Protein AF-A0A5J4WAS8-F1 (afdb_monomer_lite)

Organism: NCBI:txid222440

pLDDT: mean 80.04, std 13.14, range [39.94, 95.19]

Sequence (151 aa):
MTKPHKERAIKLHSFRAFTVEAKKFINANGGAQLPKATKQQIMVSAWNSIFITPAVEILERQDGKIDIYNRNNKVNVQQGQYEYLPLAKRLYKNELPSATAQLYTSDQQINNKIGQALTQAMQFYSQILTQRQQYIGSYDLAKYKFVQNKQ

Foldseek 3Di:
DPPDPVVVLLVCLDLVVQLVVLVVLCCVVPVVPPDPVLSVLLSQLLCQVQQVVVLQVVVCVVPVDPHLCVPDPPNDQDRSDNVSVVSSCVVCVPRRSVSSSCSVVVDPCSVVSSSVSSVVSSVVSVVVVVVVVVVVVPDPCVVDDDPPPDD

Radius of gyration: 19.56 Å; chains: 1; bounding box: 56×37×62 Å

Secondary structure (DSSP, 8-state):
-PPPHHHHHHHHTSHHHHHHHHHHHHHHTTGGGS-HHHHHHHHHHHHIIIIIHHHHHHHHHHHT---HHHHSS-TT--TTSTTHHHHHHHHSTTTHHHHHHHHHHH-TTHHHHHHHHHHHHHHHHHHHHHHHHHHHHHS-GGGS-------

Structure (mmCIF, N/CA/C/O backbone):
data_AF-A0A5J4WAS8-F1
#
_entry.id   AF-A0A5J4WAS8-F1
#
loop_
_atom_site.group_PDB
_atom_site.id
_atom_site.type_symbol
_atom_site.label_atom_id
_atom_site.label_alt_id
_atom_site.label_comp_id
_atom_site.label_asym_id
_atom_site.label_entity_id
_atom_site.label_seq_id
_atom_site.pdbx_PDB_ins_code
_atom_site.Cartn_x
_atom_site.Cartn_y
_atom_site.Cartn_z
_atom_site.occupancy
_atom_site.B_iso_or_equiv
_atom_site.auth_seq_id
_atom_site.auth_comp_id
_atom_site.auth_asym_id
_atom_site.auth_atom_id
_atom_site.pdbx_PDB_model_num
ATOM 1 N N . MET A 1 1 ? -34.678 5.263 9.147 1.00 39.94 1 MET A N 1
ATOM 2 C CA . MET A 1 1 ? -33.434 4.696 9.719 1.00 39.94 1 MET A CA 1
ATOM 3 C C . MET A 1 1 ? -32.227 5.308 9.017 1.00 39.94 1 MET A C 1
ATOM 5 O O . MET A 1 1 ? -31.851 4.880 7.933 1.00 39.94 1 MET A O 1
ATOM 9 N N . THR A 1 2 ? -31.657 6.364 9.588 1.00 50.00 2 THR A N 1
ATOM 10 C CA . THR A 1 2 ? -30.413 6.987 9.120 1.00 50.00 2 THR A CA 1
ATOM 11 C C . THR A 1 2 ? -29.239 6.142 9.603 1.00 50.00 2 THR A C 1
ATOM 13 O O . THR A 1 2 ? -29.036 5.983 10.802 1.00 50.00 2 THR A O 1
ATOM 16 N N . LYS A 1 3 ? -28.465 5.563 8.678 1.00 56.62 3 LYS A N 1
ATOM 17 C CA . LYS A 1 3 ? -27.198 4.898 9.021 1.00 56.62 3 LYS A CA 1
ATOM 18 C C . LYS A 1 3 ? -26.341 5.869 9.842 1.00 56.62 3 LYS A C 1
ATOM 20 O O . LYS A 1 3 ? -26.100 6.982 9.361 1.00 56.62 3 LYS A O 1
ATOM 25 N N . PRO A 1 4 ? -25.929 5.507 11.068 1.00 53.00 4 PRO A N 1
ATOM 26 C CA . PRO A 1 4 ? -25.394 6.476 12.004 1.00 53.00 4 PRO A CA 1
ATOM 27 C C . PRO A 1 4 ? -23.987 6.853 11.547 1.00 53.00 4 PRO A C 1
ATOM 29 O O . PRO A 1 4 ? -23.288 6.060 10.920 1.00 53.00 4 PRO A O 1
ATOM 32 N N . HIS A 1 5 ? -23.563 8.072 11.843 1.00 55.75 5 HIS A N 1
ATOM 33 C CA . HIS A 1 5 ? -22.313 8.697 11.401 1.00 55.75 5 HIS A CA 1
ATOM 34 C C . HIS A 1 5 ? -21.063 7.799 11.287 1.00 55.75 5 HIS A C 1
ATOM 36 O O . HIS A 1 5 ? -20.258 8.006 10.376 1.00 55.75 5 HIS A O 1
ATOM 42 N N . LYS A 1 6 ? -20.922 6.786 12.154 1.00 58.38 6 LYS A N 1
ATOM 43 C CA . LYS A 1 6 ? -19.836 5.793 12.133 1.00 58.38 6 LYS A CA 1
ATOM 44 C C . LYS A 1 6 ? -19.656 5.112 10.770 1.00 58.38 6 LYS A C 1
ATOM 46 O O . LYS A 1 6 ? -18.532 5.023 10.291 1.00 58.38 6 LYS A O 1
ATOM 51 N N . GLU A 1 7 ? -20.731 4.702 10.090 1.00 60.31 7 GLU A N 1
ATOM 52 C CA . GLU A 1 7 ? -20.609 4.053 8.770 1.00 60.31 7 GLU A CA 1
ATOM 53 C C . GLU A 1 7 ? -20.087 5.005 7.680 1.00 60.31 7 GLU A C 1
ATOM 55 O O . GLU A 1 7 ? -19.402 4.573 6.750 1.00 60.31 7 GLU A O 1
ATOM 60 N N . ARG A 1 8 ? -20.402 6.305 7.773 1.00 61.16 8 ARG A N 1
ATOM 61 C CA . ARG A 1 8 ? -19.912 7.316 6.821 1.00 61.16 8 ARG A CA 1
ATOM 62 C C . ARG A 1 8 ? -18.423 7.597 7.028 1.00 61.16 8 ARG A C 1
ATOM 64 O O . ARG A 1 8 ? -17.695 7.643 6.041 1.00 61.16 8 ARG A O 1
ATOM 71 N N . ALA A 1 9 ? -17.970 7.701 8.279 1.00 60.56 9 ALA A N 1
ATOM 72 C CA . ALA A 1 9 ? -16.553 7.868 8.607 1.00 60.56 9 ALA A CA 1
ATOM 73 C C . ALA A 1 9 ? -15.716 6.658 8.147 1.00 60.56 9 ALA A C 1
ATOM 75 O O . ALA A 1 9 ? -14.702 6.825 7.478 1.00 60.56 9 ALA A O 1
ATOM 76 N N . ILE A 1 10 ? -16.196 5.428 8.376 1.00 63.16 10 ILE A N 1
ATOM 77 C CA . ILE A 1 10 ? -15.514 4.204 7.911 1.00 63.16 10 ILE A CA 1
ATOM 78 C C . ILE A 1 10 ? -15.366 4.185 6.379 1.00 63.16 10 ILE A C 1
ATOM 80 O O . ILE A 1 10 ? -14.332 3.776 5.852 1.00 63.16 10 ILE A O 1
ATOM 84 N N . LYS A 1 11 ? -16.375 4.659 5.633 1.00 70.12 11 LYS A N 1
ATOM 85 C CA . LYS A 1 11 ? -16.280 4.774 4.166 1.00 70.12 11 LYS A CA 1
ATOM 86 C C . LYS A 1 11 ? -15.277 5.839 3.717 1.00 70.12 11 LYS A C 1
ATOM 88 O O . LYS A 1 11 ? -14.596 5.619 2.712 1.00 70.12 11 LYS A O 1
ATOM 93 N N . LEU A 1 12 ? -15.182 6.953 4.443 1.00 72.00 12 LEU A N 1
ATOM 94 C CA . LEU A 1 12 ? -14.241 8.040 4.162 1.00 72.00 12 LEU A CA 1
ATOM 95 C C . LEU A 1 12 ? -12.782 7.603 4.368 1.00 72.00 12 LEU A C 1
ATOM 97 O O . LEU A 1 12 ? -11.920 7.985 3.587 1.00 72.00 12 LEU A O 1
ATOM 101 N N . HIS A 1 13 ? -12.528 6.728 5.341 1.00 80.19 13 HIS A N 1
ATOM 102 C CA . HIS A 1 13 ? -11.200 6.178 5.651 1.00 80.19 13 HIS A CA 1
ATOM 103 C C . HIS A 1 13 ? -10.967 4.796 5.025 1.00 80.19 13 HIS A C 1
ATOM 105 O O . HIS A 1 13 ? -10.219 3.971 5.544 1.00 80.19 13 HIS A O 1
ATOM 111 N N . SER A 1 14 ? -11.634 4.513 3.905 1.00 83.88 14 SER A N 1
ATOM 112 C CA . SER A 1 14 ? -11.480 3.250 3.185 1.00 83.88 14 SER A CA 1
ATOM 113 C C . SER A 1 14 ? -10.317 3.294 2.193 1.00 83.88 14 SER A C 1
ATOM 115 O O . SER A 1 14 ? -9.977 4.346 1.650 1.00 83.88 14 SER A O 1
ATOM 117 N N . PHE A 1 15 ? -9.784 2.116 1.845 1.00 85.12 15 PHE A N 1
ATOM 118 C CA . PHE A 1 15 ? -8.760 1.986 0.800 1.00 85.12 15 PHE A CA 1
ATOM 119 C C . PHE A 1 15 ? -9.169 2.672 -0.514 1.00 85.12 15 PHE A C 1
ATOM 121 O O . PHE A 1 15 ? -8.344 3.273 -1.192 1.00 85.12 15 PHE A O 1
ATOM 128 N N . ARG A 1 16 ? -10.460 2.636 -0.871 1.00 87.12 16 ARG A N 1
ATOM 129 C CA . ARG A 1 16 ? -10.956 3.290 -2.089 1.00 87.12 16 ARG A CA 1
ATOM 130 C C . ARG A 1 16 ? -10.780 4.808 -2.026 1.00 87.12 16 ARG A C 1
ATOM 132 O O . ARG A 1 16 ? -10.296 5.382 -2.996 1.00 87.12 16 ARG A O 1
ATOM 139 N N . ALA A 1 17 ? -11.141 5.438 -0.910 1.00 87.50 17 ALA A N 1
ATOM 140 C CA . ALA A 1 17 ? -10.949 6.875 -0.721 1.00 87.50 17 ALA A CA 1
ATOM 141 C C . ALA A 1 17 ? -9.456 7.238 -0.755 1.00 87.50 17 ALA A C 1
ATOM 143 O O . ALA A 1 17 ? -9.056 8.129 -1.501 1.00 87.50 17 ALA A O 1
ATOM 144 N N . PHE A 1 18 ? -8.625 6.451 -0.067 1.00 90.94 18 PHE A N 1
ATOM 145 C CA . PHE A 1 18 ? -7.172 6.594 -0.101 1.00 90.94 18 PHE A CA 1
ATOM 146 C C . PHE A 1 18 ? -6.602 6.543 -1.527 1.00 90.94 18 PHE A C 1
ATOM 148 O O . PHE A 1 18 ? -5.821 7.411 -1.904 1.00 90.94 18 PHE A O 1
ATOM 155 N N . THR A 1 19 ? -7.011 5.572 -2.356 1.00 92.38 19 THR A N 1
ATOM 156 C CA . THR A 1 19 ? -6.460 5.432 -3.719 1.00 92.38 19 THR A CA 1
ATOM 157 C C . THR A 1 19 ? -6.721 6.643 -4.613 1.00 92.38 19 THR A C 1
ATOM 159 O O . THR A 1 19 ? -5.930 6.908 -5.517 1.00 92.38 19 THR A O 1
ATOM 162 N N . VAL A 1 20 ? -7.803 7.393 -4.380 1.00 92.00 20 VAL A N 1
ATOM 163 C CA . VAL A 1 20 ? -8.107 8.603 -5.156 1.00 92.00 20 VAL A CA 1
ATOM 164 C C . VAL A 1 20 ? -7.084 9.696 -4.853 1.00 92.00 20 VAL A C 1
ATOM 166 O O . VAL A 1 20 ? -6.488 10.243 -5.782 1.00 92.00 20 VAL A O 1
ATOM 169 N N . GLU A 1 21 ? -6.830 9.965 -3.574 1.00 91.94 21 GLU A N 1
ATOM 170 C CA . GLU A 1 21 ? -5.880 10.999 -3.151 1.00 91.94 21 GLU A CA 1
ATOM 171 C C . GLU A 1 21 ? -4.427 10.580 -3.399 1.00 91.94 21 GLU A C 1
ATOM 173 O O . GLU A 1 21 ? -3.642 11.348 -3.955 1.00 91.94 21 GLU A O 1
ATOM 178 N N . ALA A 1 22 ? -4.085 9.320 -3.121 1.00 93.19 22 ALA A N 1
ATOM 179 C CA . ALA A 1 22 ? -2.763 8.776 -3.409 1.00 93.19 22 ALA A CA 1
ATOM 180 C C . ALA A 1 22 ? -2.426 8.853 -4.906 1.00 93.19 22 ALA A C 1
ATOM 182 O O . ALA A 1 22 ? -1.308 9.204 -5.276 1.00 93.19 22 ALA A O 1
ATOM 183 N N . LYS A 1 23 ? -3.397 8.595 -5.795 1.00 94.62 23 LYS A N 1
ATOM 184 C CA . LYS A 1 23 ? -3.193 8.732 -7.244 1.00 94.62 23 LYS A CA 1
ATOM 185 C C . LYS A 1 23 ? -2.887 10.176 -7.649 1.00 94.62 23 LYS A C 1
ATOM 187 O O . LYS A 1 23 ? -2.020 10.378 -8.500 1.00 94.62 23 LYS A O 1
ATOM 192 N N . LYS A 1 24 ? -3.576 11.165 -7.067 1.00 94.12 24 LYS A N 1
ATOM 193 C CA . LYS A 1 24 ? -3.283 12.588 -7.312 1.00 94.12 24 LYS A CA 1
ATOM 194 C C . LYS A 1 24 ? -1.866 12.929 -6.857 1.00 94.12 24 LYS A C 1
ATOM 196 O O . LYS A 1 24 ? -1.107 13.482 -7.647 1.00 94.12 24 LYS A O 1
ATOM 201 N N . PHE A 1 25 ? -1.495 12.518 -5.643 1.00 94.38 25 PHE A N 1
ATOM 202 C CA . PHE A 1 25 ? -0.156 12.727 -5.093 1.00 94.38 25 PHE A CA 1
ATOM 203 C C . PHE A 1 25 ? 0.931 12.119 -5.988 1.00 94.38 25 PHE A C 1
ATOM 205 O O . PHE A 1 25 ? 1.863 12.812 -6.382 1.00 94.38 25 PHE A O 1
ATOM 212 N N . ILE A 1 26 ? 0.789 10.849 -6.378 1.00 93.81 26 ILE A N 1
ATOM 213 C CA . ILE A 1 26 ? 1.766 10.160 -7.235 1.00 93.81 26 ILE A CA 1
ATOM 214 C C . ILE A 1 26 ? 1.929 10.887 -8.572 1.00 93.81 26 ILE A C 1
ATOM 216 O O . ILE A 1 26 ? 3.049 11.094 -9.030 1.00 93.81 26 ILE A O 1
ATOM 220 N N . ASN A 1 27 ? 0.823 11.286 -9.206 1.00 93.62 27 ASN A N 1
ATOM 221 C CA . ASN A 1 27 ? 0.882 11.986 -10.486 1.00 93.62 27 ASN A CA 1
ATOM 222 C C . ASN A 1 27 ? 1.554 13.364 -10.363 1.00 93.62 27 ASN A C 1
ATOM 224 O O . ASN A 1 27 ? 2.316 13.728 -11.253 1.00 93.62 27 ASN A O 1
ATOM 228 N N . ALA A 1 28 ? 1.301 14.097 -9.275 1.00 92.88 28 ALA A N 1
ATOM 229 C CA . ALA A 1 28 ? 1.908 15.404 -9.026 1.00 92.88 28 ALA A CA 1
ATOM 230 C C . ALA A 1 28 ? 3.419 15.318 -8.737 1.00 92.88 28 ALA A C 1
ATOM 232 O O . ALA A 1 28 ? 4.162 16.221 -9.096 1.00 92.88 28 ALA A O 1
ATOM 233 N N . ASN A 1 29 ? 3.887 14.216 -8.144 1.00 91.62 29 ASN A N 1
ATOM 234 C CA . ASN A 1 29 ? 5.280 14.039 -7.718 1.00 91.62 29 ASN A CA 1
ATOM 235 C C . ASN A 1 29 ? 6.128 13.239 -8.730 1.00 91.62 29 ASN A C 1
ATOM 237 O O . ASN A 1 29 ? 6.970 12.429 -8.352 1.00 91.62 29 ASN A O 1
ATOM 241 N N . GLY A 1 30 ? 5.877 13.407 -10.033 1.00 84.88 30 GLY A N 1
ATOM 242 C CA . GLY A 1 30 ? 6.672 12.773 -11.100 1.00 84.88 30 GLY A CA 1
ATOM 243 C C . GLY A 1 30 ? 6.328 11.306 -11.391 1.00 84.88 30 GLY A C 1
ATOM 244 O O . GLY A 1 30 ? 6.807 10.731 -12.364 1.00 84.88 30 GLY A O 1
ATOM 245 N N . GLY A 1 31 ? 5.415 10.701 -10.630 1.00 87.50 31 GLY A N 1
ATOM 246 C CA . GLY A 1 31 ? 4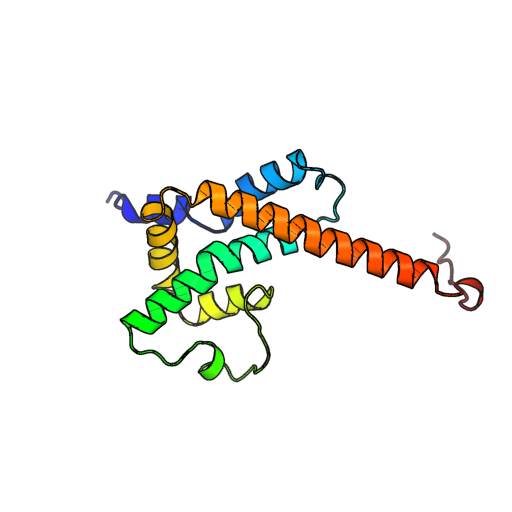.938 9.342 -10.869 1.00 87.50 31 GLY A CA 1
ATOM 247 C C . GLY A 1 31 ? 3.969 9.218 -12.046 1.00 87.50 31 GLY A C 1
ATOM 248 O O . GLY A 1 31 ? 3.514 8.116 -12.336 1.00 87.50 31 GLY A O 1
ATOM 249 N N . ALA A 1 32 ? 3.629 10.310 -12.742 1.00 87.44 32 ALA A N 1
ATOM 250 C CA . ALA A 1 32 ? 2.670 10.309 -13.849 1.00 87.44 32 ALA A CA 1
ATOM 251 C C . ALA A 1 32 ? 3.029 9.305 -14.961 1.00 87.44 32 ALA A C 1
ATOM 253 O O . ALA A 1 32 ? 2.127 8.644 -15.480 1.00 87.44 32 ALA A O 1
ATOM 254 N N . GLN A 1 33 ? 4.318 9.127 -15.248 1.00 87.69 33 GLN A N 1
ATOM 255 C CA . GLN A 1 33 ? 4.825 8.236 -16.299 1.00 87.69 33 GLN A CA 1
ATOM 256 C C . GLN A 1 33 ? 4.974 6.773 -15.851 1.00 87.69 33 GLN A C 1
ATOM 258 O O . GLN A 1 33 ? 5.221 5.897 -16.676 1.00 87.69 33 GLN A O 1
ATOM 263 N N . LEU A 1 34 ? 4.799 6.478 -14.556 1.00 89.75 34 LEU A N 1
ATOM 264 C CA . LEU A 1 34 ? 4.925 5.111 -14.053 1.00 89.75 34 LEU A CA 1
ATOM 265 C C . LEU A 1 34 ? 3.847 4.192 -14.651 1.00 89.75 34 LEU A C 1
ATOM 267 O O . LEU A 1 34 ? 2.682 4.603 -14.772 1.00 89.75 34 LEU A O 1
ATOM 271 N N . PRO A 1 35 ? 4.177 2.916 -14.925 1.00 90.94 35 PRO A N 1
ATOM 272 C CA . PRO A 1 35 ? 3.186 1.924 -15.310 1.00 90.94 35 PRO A CA 1
ATOM 273 C C . PRO A 1 35 ? 2.042 1.842 -14.295 1.00 90.94 35 PRO A C 1
ATOM 275 O O . PRO A 1 35 ? 2.238 1.946 -13.080 1.00 90.94 35 PRO A O 1
ATOM 278 N N . LYS A 1 36 ? 0.821 1.597 -14.781 1.00 91.38 36 LYS A N 1
ATOM 279 C CA . LYS A 1 36 ? -0.384 1.503 -13.936 1.00 91.38 36 LYS A CA 1
ATOM 280 C C . LYS A 1 36 ? -0.233 0.473 -12.811 1.00 91.38 36 LYS A C 1
ATOM 282 O O . LYS A 1 36 ? -0.653 0.742 -11.688 1.00 91.38 36 LYS A O 1
ATOM 287 N N . ALA A 1 37 ? 0.383 -0.672 -13.106 1.00 90.00 37 ALA A N 1
ATOM 288 C CA . ALA A 1 37 ? 0.650 -1.719 -12.124 1.00 90.00 37 ALA A CA 1
ATOM 289 C C . ALA A 1 37 ? 1.597 -1.231 -11.013 1.00 90.00 37 ALA A C 1
ATOM 291 O O . ALA A 1 37 ? 1.321 -1.438 -9.835 1.00 90.00 37 ALA A O 1
ATOM 292 N N . THR A 1 38 ? 2.653 -0.494 -11.364 1.00 90.38 38 THR A N 1
ATOM 293 C CA . THR A 1 38 ? 3.580 0.097 -10.389 1.00 90.38 38 THR A CA 1
ATOM 294 C C . THR A 1 38 ? 2.879 1.121 -9.503 1.00 90.38 38 THR A C 1
ATOM 296 O O . THR A 1 38 ? 3.025 1.082 -8.285 1.00 90.38 38 THR A O 1
ATOM 299 N N . LYS A 1 39 ? 2.032 1.989 -10.075 1.00 92.56 39 LYS A N 1
ATOM 300 C CA . LYS A 1 39 ? 1.215 2.928 -9.284 1.00 92.56 39 LYS A CA 1
ATOM 301 C C . LYS A 1 39 ? 0.334 2.198 -8.271 1.00 92.56 39 LYS A C 1
ATOM 303 O O . LYS A 1 39 ? 0.194 2.649 -7.139 1.00 92.56 39 LYS A O 1
ATOM 308 N N . GLN A 1 40 ? -0.256 1.068 -8.663 1.00 90.88 40 GLN A N 1
ATOM 309 C CA . GLN A 1 40 ? -1.045 0.237 -7.753 1.00 90.88 40 GLN A CA 1
ATOM 310 C C . GLN A 1 40 ? -0.190 -0.366 -6.637 1.00 90.88 40 GLN A C 1
ATOM 312 O O . GLN A 1 40 ? -0.604 -0.311 -5.483 1.00 90.88 40 GLN A O 1
ATOM 317 N N . GLN A 1 41 ? 0.999 -0.878 -6.953 1.00 90.31 41 GLN A N 1
ATOM 318 C CA . GLN A 1 41 ? 1.929 -1.406 -5.952 1.00 90.31 41 GLN A CA 1
ATOM 319 C C . GLN A 1 41 ? 2.372 -0.329 -4.952 1.00 90.31 41 GLN A C 1
ATOM 321 O O . GLN A 1 41 ? 2.364 -0.588 -3.754 1.00 90.31 41 GLN A O 1
ATOM 326 N N . ILE A 1 42 ? 2.647 0.893 -5.416 1.00 92.19 42 ILE A N 1
ATOM 327 C CA . ILE A 1 42 ? 2.976 2.044 -4.559 1.00 92.19 42 ILE A CA 1
ATOM 328 C C . ILE A 1 42 ? 1.822 2.360 -3.600 1.00 92.19 42 ILE A C 1
ATOM 330 O O . ILE A 1 42 ? 2.031 2.450 -2.392 1.00 92.19 42 ILE A O 1
ATOM 334 N N . MET A 1 43 ? 0.593 2.480 -4.118 1.00 93.88 43 MET A N 1
ATOM 335 C CA . MET A 1 43 ? -0.586 2.759 -3.288 1.00 93.88 43 MET A CA 1
ATOM 336 C C . MET A 1 43 ? -0.829 1.654 -2.252 1.00 93.88 43 MET A C 1
ATOM 338 O O . MET A 1 43 ? -1.100 1.951 -1.092 1.00 93.88 43 MET A O 1
ATOM 342 N N . VAL A 1 44 ? -0.718 0.383 -2.646 1.00 90.94 44 VAL A N 1
ATOM 343 C CA . VAL A 1 44 ? -0.893 -0.750 -1.722 1.00 90.94 44 VAL A CA 1
ATOM 344 C C . VAL A 1 44 ? 0.211 -0.775 -0.669 1.00 90.94 44 VAL A C 1
ATOM 346 O O . VAL A 1 44 ? -0.089 -0.945 0.506 1.00 90.94 44 VAL A O 1
ATOM 349 N N . SER A 1 45 ? 1.465 -0.555 -1.063 1.00 90.25 45 SER A N 1
ATOM 350 C CA . SER A 1 45 ? 2.607 -0.528 -0.146 1.00 90.25 45 SER A CA 1
ATOM 351 C C . SER A 1 45 ? 2.441 0.553 0.923 1.00 90.25 45 SER A C 1
ATOM 353 O O . SER A 1 45 ? 2.576 0.270 2.112 1.00 90.25 45 SER A O 1
ATOM 355 N N . ALA A 1 46 ? 2.094 1.778 0.514 1.00 92.75 46 ALA A N 1
ATOM 356 C CA . ALA A 1 46 ? 1.869 2.883 1.440 1.00 92.75 46 ALA A CA 1
ATOM 357 C C . ALA A 1 46 ? 0.674 2.615 2.369 1.00 92.75 46 ALA A C 1
ATOM 359 O O . ALA A 1 46 ? 0.767 2.827 3.576 1.00 92.75 46 ALA A O 1
ATOM 360 N N . TRP A 1 47 ? -0.428 2.084 1.830 1.00 91.94 47 TRP A N 1
ATOM 361 C CA . TRP A 1 47 ? -1.595 1.710 2.629 1.00 91.94 47 TRP A CA 1
ATOM 362 C C . TRP A 1 47 ? -1.280 0.621 3.660 1.00 91.94 47 TRP A C 1
ATOM 364 O O . TRP A 1 47 ? -1.702 0.713 4.812 1.00 91.94 47 TRP A O 1
ATOM 374 N N . ASN A 1 48 ? -0.526 -0.403 3.261 1.00 89.44 48 ASN A N 1
ATOM 375 C CA . ASN A 1 48 ? -0.156 -1.497 4.149 1.00 89.44 48 ASN A CA 1
ATOM 376 C C . ASN A 1 48 ? 0.704 -1.000 5.308 1.00 89.44 48 ASN A C 1
ATOM 378 O O . ASN A 1 48 ? 0.404 -1.326 6.452 1.00 89.44 48 ASN A O 1
ATOM 382 N N . SER A 1 49 ? 1.708 -0.174 5.003 1.00 89.56 49 SER A N 1
ATOM 383 C CA . SER A 1 49 ? 2.620 0.397 5.996 1.00 89.56 49 SER A CA 1
ATOM 384 C C . SER A 1 49 ? 1.898 1.290 7.010 1.00 89.56 49 SER A C 1
ATOM 386 O O . SER A 1 49 ? 2.080 1.132 8.212 1.00 89.56 49 SER A O 1
ATOM 388 N N . ILE A 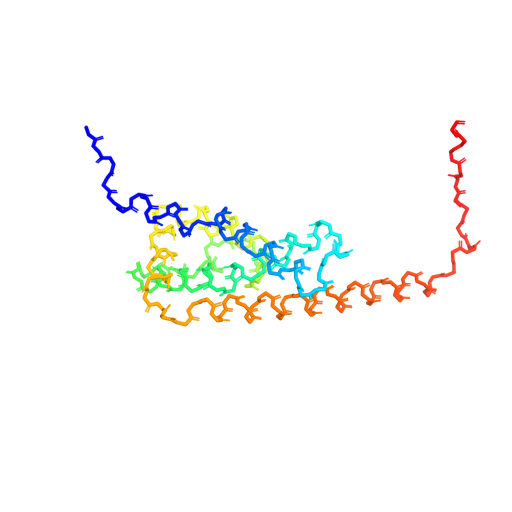1 50 ? 1.033 2.196 6.542 1.00 90.94 50 ILE A N 1
ATOM 389 C CA . ILE A 1 50 ? 0.412 3.204 7.412 1.00 90.94 50 ILE A CA 1
ATOM 390 C C . ILE A 1 50 ? -0.823 2.686 8.152 1.00 90.94 50 ILE A C 1
ATOM 392 O O . ILE A 1 50 ? -1.085 3.113 9.274 1.00 90.94 50 ILE A O 1
ATOM 396 N N . PHE A 1 51 ? -1.600 1.790 7.541 1.00 89.69 51 PHE A N 1
ATOM 397 C CA . PHE A 1 51 ? -2.910 1.417 8.077 1.00 89.69 51 PHE A CA 1
ATOM 398 C C . PHE A 1 51 ? -3.035 -0.051 8.426 1.00 89.69 51 PHE A C 1
ATOM 400 O O . PHE A 1 51 ? -3.551 -0.360 9.493 1.00 89.69 51 PHE A O 1
ATOM 407 N N . ILE A 1 52 ? -2.602 -0.963 7.554 1.00 88.06 52 ILE A N 1
ATOM 408 C CA . ILE A 1 52 ? -2.862 -2.389 7.789 1.00 88.06 52 ILE A CA 1
ATOM 409 C C . ILE A 1 52 ? -1.966 -2.933 8.888 1.00 88.06 52 ILE A C 1
ATOM 411 O O . ILE A 1 52 ? -2.494 -3.545 9.807 1.00 88.06 52 ILE A O 1
ATOM 415 N N . THR A 1 53 ? -0.658 -2.683 8.830 1.00 86.12 53 THR A N 1
ATOM 416 C CA . THR A 1 53 ? 0.263 -3.159 9.867 1.00 86.12 53 THR A CA 1
ATOM 417 C C . THR A 1 53 ? -0.121 -2.612 11.246 1.00 86.12 53 THR A C 1
ATOM 419 O O . THR A 1 53 ? -0.382 -3.424 12.132 1.00 86.12 53 THR A O 1
ATOM 422 N N . PRO A 1 54 ? -0.310 -1.290 11.443 1.00 88.31 54 PRO A N 1
ATOM 423 C CA . PRO A 1 54 ? -0.652 -0.783 12.770 1.00 88.31 54 PRO A CA 1
ATOM 424 C C . PRO A 1 54 ? -2.053 -1.211 13.225 1.00 88.31 54 PRO A C 1
ATOM 426 O O . PRO A 1 54 ? -2.272 -1.437 14.411 1.00 88.31 54 PRO A O 1
ATOM 429 N N . ALA A 1 55 ? -3.017 -1.365 12.305 1.00 87.62 55 ALA A N 1
ATOM 430 C CA . ALA A 1 55 ? -4.346 -1.855 12.668 1.00 87.62 55 ALA A CA 1
ATOM 431 C C . ALA A 1 55 ? -4.296 -3.313 13.131 1.00 87.62 55 ALA A C 1
ATOM 433 O O . ALA A 1 55 ? -4.950 -3.655 14.109 1.00 87.62 55 ALA A O 1
ATOM 434 N N . VAL A 1 56 ? -3.520 -4.160 12.453 1.00 82.88 56 VAL A N 1
ATOM 435 C CA . VAL A 1 56 ? -3.301 -5.552 12.861 1.00 82.88 56 VAL A CA 1
ATOM 436 C C 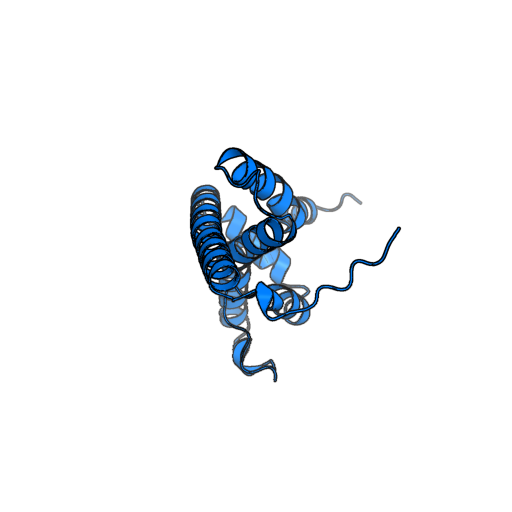. VAL A 1 56 ? -2.643 -5.605 14.238 1.00 82.88 56 VAL A C 1
ATOM 438 O O . VAL A 1 56 ? -3.161 -6.294 15.109 1.00 82.88 56 VAL A O 1
ATOM 441 N N . GLU A 1 57 ? -1.590 -4.818 14.475 1.00 83.88 57 GLU A N 1
ATOM 442 C CA . GLU A 1 57 ? -0.914 -4.762 15.779 1.00 83.88 57 GLU A CA 1
ATOM 443 C C . GLU A 1 57 ? -1.861 -4.352 16.918 1.00 83.88 57 GLU A C 1
ATOM 445 O O . GLU A 1 57 ? -1.811 -4.922 18.009 1.00 83.88 57 GLU A O 1
ATOM 450 N N . ILE A 1 58 ? -2.747 -3.378 16.681 1.00 84.31 58 ILE A N 1
ATOM 451 C CA . ILE A 1 58 ? -3.760 -2.965 17.664 1.00 84.31 58 ILE A CA 1
ATOM 452 C C . ILE A 1 58 ? -4.721 -4.118 17.967 1.00 84.31 58 ILE A C 1
ATOM 454 O O . ILE A 1 58 ? -5.002 -4.384 19.136 1.00 84.31 58 ILE A O 1
ATOM 458 N N . LEU A 1 59 ? -5.217 -4.804 16.936 1.00 82.94 59 LEU A N 1
ATOM 459 C CA . LEU A 1 59 ? -6.169 -5.906 17.094 1.00 82.94 59 LEU A CA 1
ATOM 460 C C . LEU A 1 59 ? -5.545 -7.111 17.803 1.00 82.94 59 LEU A C 1
ATOM 462 O O . LEU A 1 59 ? -6.169 -7.715 18.672 1.00 82.94 59 LEU A O 1
ATOM 466 N N . GLU A 1 60 ? -4.290 -7.426 17.498 1.00 79.56 60 GLU A N 1
ATOM 467 C CA . GLU A 1 60 ? -3.554 -8.510 18.152 1.00 79.56 60 GLU A CA 1
ATOM 468 C C . GLU A 1 60 ? -3.327 -8.232 19.639 1.00 79.56 60 GLU A C 1
ATOM 470 O O . GLU A 1 60 ? -3.513 -9.127 20.467 1.00 79.56 60 GLU A O 1
ATOM 475 N N . ARG A 1 61 ? -3.027 -6.976 20.001 1.00 79.75 61 ARG A N 1
ATOM 476 C CA . ARG A 1 61 ? -2.925 -6.548 21.406 1.00 79.75 61 ARG A CA 1
ATOM 477 C C . ARG A 1 61 ? -4.266 -6.578 22.139 1.00 79.75 61 ARG A C 1
ATOM 479 O O . ARG A 1 61 ? -4.280 -6.856 23.333 1.00 79.75 61 ARG A O 1
ATOM 486 N N . GLN A 1 62 ? -5.370 -6.268 21.460 1.00 70.50 62 GLN A N 1
ATOM 487 C CA . GLN A 1 62 ? -6.703 -6.213 22.074 1.00 70.50 62 GLN A CA 1
ATOM 488 C C . GLN A 1 62 ? -7.300 -7.599 22.323 1.00 70.50 62 GLN A C 1
ATOM 490 O O . GLN A 1 62 ? -7.908 -7.816 23.367 1.00 70.50 62 GLN A O 1
ATOM 495 N N . ASP A 1 63 ? -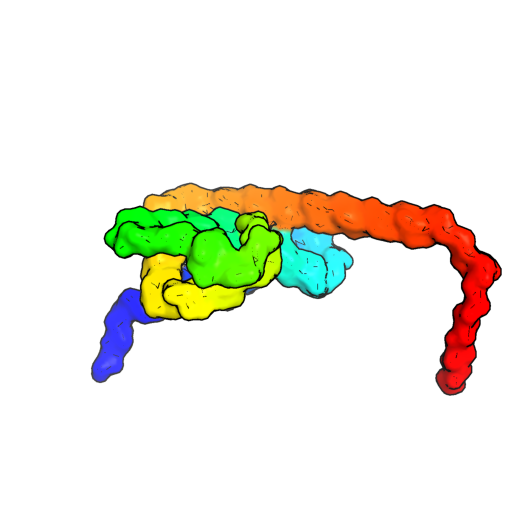7.113 -8.538 21.398 1.00 62.75 63 ASP A N 1
ATOM 496 C CA . ASP A 1 63 ? -7.769 -9.845 21.478 1.00 62.75 63 ASP A CA 1
ATOM 497 C C . ASP A 1 63 ? -6.876 -10.965 22.039 1.00 62.75 63 ASP A C 1
ATOM 499 O O . ASP A 1 63 ? -7.298 -12.123 22.083 1.00 62.75 63 ASP A O 1
ATOM 503 N N . GLY A 1 64 ? -5.614 -10.672 22.383 1.00 61.88 64 GLY A N 1
ATOM 504 C CA . GLY A 1 64 ? -4.625 -11.704 22.726 1.00 61.88 64 GLY A CA 1
ATOM 505 C C . GLY A 1 64 ? -4.440 -12.744 21.608 1.00 61.88 64 GLY A C 1
ATOM 506 O O . GLY A 1 64 ? -4.036 -13.882 21.857 1.00 61.88 64 GLY A O 1
ATOM 507 N N . LYS A 1 65 ? -4.807 -12.385 20.370 1.00 61.47 65 LYS A N 1
ATOM 508 C CA . LYS A 1 65 ? -4.760 -13.257 19.194 1.00 61.47 65 LYS A CA 1
ATOM 509 C C . LYS A 1 65 ? -3.293 -13.430 18.790 1.00 61.47 65 LYS A C 1
ATOM 511 O O . LYS A 1 65 ? -2.565 -12.454 18.664 1.00 61.47 65 LYS A O 1
ATOM 516 N N . ILE A 1 66 ? -2.877 -14.681 18.576 1.00 57.16 66 ILE A N 1
ATOM 517 C CA . ILE A 1 66 ? -1.550 -15.015 18.038 1.00 57.16 66 ILE A CA 1
ATOM 518 C C . ILE A 1 66 ? -1.360 -14.268 16.707 1.00 57.16 66 ILE A C 1
ATOM 520 O O . ILE A 1 66 ? -2.258 -14.322 15.863 1.00 57.16 66 ILE A O 1
ATOM 524 N N . ASP A 1 67 ? -0.205 -13.615 16.562 1.00 63.66 67 ASP A N 1
ATOM 525 C CA . ASP A 1 67 ? 0.273 -12.885 15.380 1.00 63.66 67 ASP A CA 1
ATOM 526 C C . ASP A 1 67 ? -0.213 -13.502 14.046 1.00 63.66 67 ASP A C 1
ATOM 528 O O . ASP A 1 67 ? -0.153 -14.725 13.858 1.00 63.66 67 ASP A O 1
ATOM 532 N N . ILE A 1 68 ? -0.685 -12.668 13.105 1.00 61.91 68 ILE A N 1
ATOM 533 C CA . ILE A 1 68 ? -0.990 -13.016 11.705 1.00 61.91 68 ILE A CA 1
ATOM 534 C C . ILE A 1 68 ? 0.063 -13.955 11.108 1.00 61.91 68 ILE A C 1
ATOM 536 O O . ILE A 1 68 ? -0.307 -14.874 10.366 1.00 61.91 68 ILE A O 1
ATOM 540 N N . TYR A 1 69 ? 1.342 -13.748 11.433 1.00 57.31 69 TYR A N 1
ATOM 541 C CA . TYR A 1 69 ? 2.446 -14.580 10.954 1.00 57.31 69 TYR A CA 1
ATOM 542 C C . TYR A 1 69 ? 2.338 -16.041 11.410 1.00 57.31 69 TYR A C 1
ATOM 544 O O . TYR A 1 69 ? 2.639 -16.946 10.638 1.00 57.31 69 TYR A O 1
ATOM 552 N N . ASN A 1 70 ? 1.834 -16.286 12.618 1.00 55.78 70 ASN A N 1
ATOM 553 C CA . ASN A 1 70 ? 1.662 -17.628 13.176 1.00 55.78 70 ASN A CA 1
ATOM 554 C C . ASN A 1 70 ? 0.310 -18.261 12.811 1.00 55.78 70 ASN A C 1
ATOM 556 O O . ASN A 1 70 ? 0.175 -19.482 12.813 1.00 55.78 70 ASN A O 1
ATOM 560 N N . ARG A 1 71 ? -0.715 -17.455 12.504 1.00 60.62 71 ARG A N 1
ATOM 561 C CA . ARG A 1 71 ? -2.057 -17.955 12.142 1.00 60.62 71 ARG A CA 1
ATOM 562 C C . ARG A 1 71 ? -2.206 -18.382 10.689 1.00 60.62 71 ARG A C 1
ATOM 564 O O . ARG A 1 71 ? -3.181 -19.056 10.356 1.00 60.62 71 ARG A O 1
ATOM 571 N N . ASN A 1 72 ? -1.299 -17.971 9.810 1.00 59.69 72 ASN A N 1
ATOM 572 C CA . ASN A 1 72 ? -1.382 -18.288 8.394 1.00 59.69 72 ASN A CA 1
ATOM 573 C C . ASN A 1 72 ? -0.296 -19.301 8.007 1.00 59.69 72 ASN A C 1
ATOM 575 O O . ASN A 1 72 ? 0.885 -19.004 8.104 1.00 59.69 72 ASN A O 1
ATOM 579 N N . ASN A 1 73 ? -0.676 -20.460 7.458 1.00 57.09 73 ASN A N 1
ATOM 580 C CA . ASN A 1 73 ? 0.269 -21.490 6.979 1.00 57.09 73 ASN A CA 1
ATOM 581 C C . ASN A 1 73 ? 1.168 -21.037 5.800 1.00 57.09 73 ASN A C 1
ATOM 583 O O . ASN A 1 73 ? 1.955 -21.827 5.282 1.00 57.09 73 ASN A O 1
ATOM 587 N N . LYS A 1 74 ? 1.056 -19.785 5.330 1.00 57.31 74 LYS A N 1
ATOM 588 C CA . LYS A 1 74 ? 1.941 -19.196 4.315 1.00 57.31 74 LYS A CA 1
ATOM 589 C C . LYS A 1 74 ? 3.066 -18.421 5.006 1.00 57.31 74 LYS A C 1
ATOM 591 O O . LYS A 1 74 ? 2.910 -17.247 5.318 1.00 57.31 74 LYS A O 1
ATOM 596 N N . VAL A 1 75 ? 4.207 -19.077 5.175 1.00 52.03 75 VAL A N 1
ATOM 597 C CA . VAL A 1 75 ? 5.331 -18.660 6.038 1.00 52.03 75 VAL A CA 1
ATOM 598 C C . VAL A 1 75 ? 6.074 -17.378 5.587 1.00 52.03 75 VAL A C 1
ATOM 600 O O . VAL A 1 75 ? 6.909 -16.878 6.323 1.00 52.03 75 VAL A O 1
ATOM 603 N N . ASN A 1 76 ? 5.770 -16.767 4.432 1.00 58.00 76 ASN A N 1
ATOM 604 C CA . ASN A 1 76 ? 6.669 -15.760 3.827 1.00 58.00 76 ASN A CA 1
ATOM 605 C C . ASN A 1 76 ? 6.043 -14.401 3.445 1.00 58.00 76 ASN A C 1
ATOM 607 O O . ASN A 1 76 ? 6.685 -13.631 2.726 1.00 58.00 76 ASN A O 1
ATOM 611 N N . VAL A 1 77 ? 4.814 -14.076 3.873 1.00 60.12 77 VAL A N 1
ATOM 612 C CA . VAL A 1 77 ? 4.204 -12.776 3.514 1.00 60.12 77 VAL A CA 1
ATOM 613 C C . VAL A 1 77 ? 4.709 -11.675 4.445 1.00 60.12 77 VAL A C 1
ATOM 615 O O . VAL A 1 77 ? 4.173 -11.493 5.531 1.00 60.12 77 VAL A O 1
ATOM 618 N N . GLN A 1 78 ? 5.732 -10.932 4.021 1.00 60.81 78 GLN A N 1
ATOM 619 C CA . GLN A 1 78 ? 6.302 -9.829 4.805 1.00 60.81 78 GLN A CA 1
ATOM 620 C C . GLN A 1 78 ? 5.384 -8.594 4.821 1.00 60.81 78 GLN A C 1
ATOM 622 O O . GLN A 1 78 ? 4.638 -8.328 3.870 1.00 60.81 78 GLN A O 1
ATOM 627 N N . GLN A 1 79 ? 5.492 -7.796 5.886 1.00 53.91 79 GLN A N 1
ATOM 628 C CA . GLN A 1 79 ? 4.894 -6.461 5.985 1.00 53.91 79 GLN A CA 1
ATOM 629 C C . GLN A 1 79 ? 5.190 -5.627 4.725 1.00 53.91 79 GLN A C 1
ATOM 631 O O . GLN A 1 79 ? 6.309 -5.588 4.221 1.00 53.91 79 GLN A O 1
ATOM 636 N N . GLY A 1 80 ? 4.157 -4.974 4.185 1.00 55.59 80 GLY A N 1
ATOM 637 C CA . GLY A 1 80 ? 4.263 -4.162 2.965 1.00 55.59 80 GLY A CA 1
ATOM 638 C C . GLY A 1 80 ? 4.090 -4.929 1.646 1.00 55.59 80 GLY A C 1
ATOM 639 O O . GLY A 1 80 ? 3.831 -4.298 0.620 1.00 55.59 80 GLY A O 1
ATOM 640 N N . GLN A 1 81 ? 4.119 -6.268 1.645 1.00 64.69 81 GLN A N 1
ATOM 641 C CA . GLN A 1 81 ? 3.829 -7.053 0.441 1.00 64.69 81 GLN A CA 1
ATOM 642 C C . GLN A 1 81 ? 2.351 -6.959 0.034 1.00 64.69 81 GLN A C 1
ATOM 644 O O . GLN A 1 81 ? 1.455 -6.794 0.863 1.00 64.69 81 GLN A O 1
ATOM 649 N N . TYR A 1 82 ? 2.081 -7.103 -1.267 1.00 61.31 82 TYR A N 1
ATOM 650 C CA . TYR A 1 82 ? 0.730 -7.014 -1.838 1.00 61.31 82 TYR A CA 1
ATOM 651 C C . TYR A 1 82 ? -0.275 -7.964 -1.164 1.00 61.31 82 TYR A C 1
ATOM 653 O O . TYR A 1 82 ? -1.424 -7.586 -0.932 1.00 61.31 82 TYR A O 1
ATOM 661 N N . GLU A 1 83 ? 0.165 -9.172 -0.803 1.00 69.75 83 GLU A N 1
ATOM 662 C CA . GLU A 1 83 ? -0.689 -10.204 -0.202 1.00 69.75 83 GLU A CA 1
ATOM 663 C C . GLU A 1 83 ? -1.080 -9.924 1.260 1.00 69.75 83 GLU A C 1
ATOM 665 O O . GLU A 1 83 ? -2.012 -10.550 1.770 1.00 69.75 83 GLU A O 1
ATOM 670 N N . TYR A 1 84 ? -0.449 -8.943 1.916 1.00 71.75 84 TYR A N 1
ATOM 671 C CA . TYR A 1 84 ? -0.713 -8.631 3.322 1.00 71.75 84 TYR A CA 1
ATOM 672 C C . TYR A 1 84 ? -2.133 -8.074 3.544 1.00 71.75 84 TYR A C 1
ATOM 674 O O . TYR A 1 84 ? -2.844 -8.492 4.457 1.00 71.75 84 TYR A O 1
ATOM 682 N N . LEU A 1 85 ? -2.610 -7.196 2.653 1.00 75.19 85 LEU A N 1
ATOM 683 C CA . LEU A 1 85 ? -3.962 -6.623 2.729 1.00 75.19 85 LEU A CA 1
ATOM 684 C C . LEU A 1 85 ? -5.080 -7.672 2.548 1.00 75.19 85 LEU A C 1
ATOM 686 O O . LEU A 1 85 ? -6.012 -7.679 3.359 1.00 75.19 85 LEU A O 1
ATOM 690 N N . PRO A 1 86 ? -5.056 -8.540 1.513 1.00 77.69 86 PRO A N 1
ATOM 691 C CA . PRO A 1 86 ? -6.005 -9.647 1.387 1.00 77.69 86 PRO A CA 1
ATOM 692 C C . PRO A 1 86 ? -6.050 -10.550 2.621 1.00 77.69 86 PRO A C 1
ATOM 694 O O . PRO A 1 86 ? -7.136 -10.950 3.046 1.00 77.69 86 PRO A O 1
ATOM 697 N N . LEU A 1 87 ? -4.889 -10.838 3.215 1.00 78.12 87 LEU A N 1
ATOM 698 C CA . LEU A 1 87 ? -4.788 -11.684 4.396 1.00 78.12 87 LEU A CA 1
ATOM 699 C C . LEU A 1 87 ? -5.427 -11.032 5.627 1.00 78.12 87 LEU A C 1
ATOM 701 O O . LEU A 1 87 ? -6.318 -11.625 6.237 1.00 78.12 87 LEU A O 1
ATOM 705 N N . ALA A 1 88 ? -5.042 -9.794 5.945 1.00 75.56 88 ALA A N 1
ATOM 706 C CA . ALA A 1 88 ? -5.606 -9.052 7.070 1.00 75.56 88 ALA A CA 1
ATOM 707 C C . ALA A 1 88 ? -7.130 -8.899 6.939 1.00 75.56 88 ALA A C 1
ATOM 709 O O . ALA A 1 88 ? -7.862 -9.084 7.908 1.00 75.56 88 ALA A O 1
ATOM 710 N N . LYS A 1 89 ? -7.641 -8.652 5.724 1.00 80.19 89 LYS A N 1
ATOM 711 C CA . LYS A 1 89 ? -9.090 -8.600 5.458 1.00 80.19 89 LYS A CA 1
ATOM 712 C C . LYS A 1 89 ? -9.805 -9.925 5.707 1.00 80.19 89 LYS A C 1
ATOM 714 O O . LYS A 1 89 ? -10.969 -9.907 6.100 1.00 80.19 89 LYS A O 1
ATOM 719 N N . ARG A 1 90 ? -9.153 -11.059 5.436 1.00 81.31 90 ARG A N 1
ATOM 720 C CA . ARG A 1 90 ? -9.726 -12.385 5.696 1.00 81.31 90 ARG A CA 1
ATOM 721 C C . ARG A 1 90 ? -9.809 -12.658 7.196 1.00 81.31 90 ARG A C 1
ATOM 723 O O . ARG A 1 90 ? -10.831 -13.161 7.648 1.00 81.31 90 ARG A O 1
ATOM 730 N N . LEU A 1 91 ? -8.752 -12.331 7.936 1.00 77.44 91 LEU A N 1
ATOM 731 C CA . LEU A 1 91 ? -8.633 -12.637 9.363 1.00 77.44 91 LEU A CA 1
ATOM 732 C C . LEU A 1 91 ? -9.436 -11.670 10.245 1.00 77.44 91 LEU A C 1
ATOM 734 O O . LEU A 1 91 ? -10.140 -12.111 11.146 1.00 77.44 91 LEU A O 1
ATOM 738 N N . TYR A 1 92 ? -9.401 -10.374 9.934 1.00 78.00 92 TYR A N 1
ATOM 739 C CA . TYR A 1 92 ? -9.993 -9.303 10.743 1.00 78.00 92 TYR A CA 1
ATOM 740 C C . TYR A 1 92 ? -11.146 -8.594 10.026 1.00 78.00 92 TYR A C 1
ATOM 742 O O . TYR A 1 92 ? -11.306 -7.377 10.111 1.00 78.00 92 TYR A O 1
ATOM 750 N N . LYS A 1 93 ? -11.969 -9.347 9.287 1.00 81.69 93 LYS A N 1
ATOM 751 C CA . LYS A 1 93 ? -13.017 -8.812 8.398 1.00 81.69 93 LYS A CA 1
ATOM 752 C C . LYS A 1 93 ? -13.904 -7.734 9.041 1.00 81.69 93 LYS A C 1
ATOM 754 O O . LYS A 1 93 ? -14.254 -6.763 8.370 1.00 81.69 93 LYS A O 1
ATOM 759 N N . ASN A 1 94 ? -14.263 -7.910 10.312 1.00 81.69 94 ASN A N 1
ATOM 760 C CA . ASN A 1 94 ? -15.200 -7.035 11.024 1.00 81.69 94 ASN A CA 1
ATOM 761 C C . ASN A 1 94 ? -14.501 -5.906 11.799 1.00 81.69 94 ASN A C 1
ATOM 763 O O . ASN A 1 94 ? -15.070 -4.830 11.969 1.00 81.69 94 ASN A O 1
ATOM 767 N N . GLU A 1 95 ? -13.275 -6.146 12.258 1.00 84.31 95 GLU A N 1
ATOM 768 C CA . GLU A 1 95 ? -12.561 -5.277 13.200 1.00 84.31 95 GLU A CA 1
ATOM 769 C C . GLU A 1 95 ? -11.605 -4.318 12.469 1.00 84.31 95 GLU A C 1
ATOM 771 O O . GLU A 1 95 ? -11.460 -3.156 12.852 1.00 84.31 95 GLU A O 1
ATOM 776 N N . LEU A 1 96 ? -11.029 -4.764 11.345 1.00 84.88 96 LEU A N 1
ATOM 777 C CA . LEU A 1 96 ? -10.051 -4.014 10.556 1.00 84.88 96 LEU A CA 1
ATOM 778 C C . LEU A 1 96 ? -10.558 -2.639 10.087 1.00 84.88 96 LEU A C 1
ATOM 780 O O . LEU A 1 96 ? -9.820 -1.666 10.248 1.00 84.88 96 LEU A O 1
ATOM 784 N N . PRO A 1 97 ? -11.792 -2.485 9.554 1.00 85.19 97 PRO A N 1
ATOM 785 C CA . PRO A 1 97 ? -12.281 -1.170 9.135 1.00 85.19 97 PRO A CA 1
ATOM 786 C C . PRO A 1 97 ? -12.381 -0.175 10.298 1.00 85.19 97 PRO A C 1
ATOM 788 O O . PRO A 1 97 ? -12.108 1.011 10.118 1.00 85.19 97 PRO A O 1
ATOM 791 N N . SER A 1 98 ? -12.750 -0.659 11.486 1.00 86.06 98 SER A N 1
ATOM 792 C CA . SER A 1 98 ? -12.857 0.163 12.692 1.00 86.06 98 SER A CA 1
ATOM 793 C C . SER A 1 98 ? -11.477 0.585 13.191 1.00 86.06 98 SER A C 1
ATOM 795 O O . SER A 1 98 ? -11.273 1.769 13.452 1.00 86.06 98 SER A O 1
ATOM 797 N N . ALA A 1 99 ? -10.514 -0.341 13.240 1.00 87.25 99 ALA A N 1
ATOM 798 C CA . ALA A 1 99 ? -9.133 -0.048 13.624 1.00 87.25 99 ALA A CA 1
ATOM 799 C C . ALA A 1 99 ? -8.457 0.939 12.651 1.00 87.25 99 ALA A C 1
ATOM 801 O O . ALA A 1 99 ? -7.816 1.898 13.072 1.00 87.25 99 ALA A O 1
ATOM 802 N N . THR A 1 100 ? -8.671 0.784 11.339 1.00 87.06 100 THR A N 1
ATOM 803 C CA . THR A 1 100 ? -8.168 1.741 10.338 1.00 87.06 100 THR A CA 1
ATOM 804 C C . THR A 1 100 ? -8.789 3.134 10.492 1.00 87.06 100 THR A C 1
ATOM 806 O O . THR A 1 100 ? -8.080 4.135 10.400 1.00 87.06 100 THR A O 1
ATOM 809 N N . ALA A 1 101 ? -10.099 3.227 10.746 1.00 86.69 101 ALA A N 1
ATOM 810 C CA . ALA A 1 101 ? -10.763 4.513 10.967 1.00 86.69 101 ALA A CA 1
ATOM 811 C C . ALA A 1 101 ? -10.285 5.203 12.257 1.00 86.69 101 ALA A C 1
ATOM 813 O O . ALA A 1 101 ? -10.150 6.428 12.283 1.00 86.69 101 ALA A O 1
ATOM 814 N N . GLN A 1 102 ? -10.001 4.422 13.306 1.00 87.00 102 GLN A N 1
ATOM 815 C CA . GLN A 1 102 ? -9.394 4.925 14.538 1.00 87.00 102 GLN A CA 1
ATOM 816 C C . GLN A 1 102 ? -8.024 5.534 14.257 1.00 87.00 102 GLN A C 1
ATOM 818 O O . GLN A 1 102 ? -7.845 6.703 14.572 1.00 87.00 102 GLN A O 1
ATOM 823 N N . LEU A 1 103 ? -7.123 4.813 13.577 1.00 88.44 103 LEU A N 1
ATOM 824 C CA . LEU A 1 103 ? -5.797 5.324 13.197 1.00 88.44 103 LEU A CA 1
ATOM 825 C C . LEU A 1 103 ? -5.875 6.648 12.431 1.00 88.44 103 LEU A C 1
ATOM 827 O O . LEU A 1 103 ? -5.122 7.577 12.709 1.00 88.44 103 LEU A O 1
ATOM 831 N N . TYR A 1 104 ? -6.824 6.752 11.499 1.00 84.31 104 TYR A N 1
ATOM 832 C CA . TYR A 1 104 ? -7.039 7.969 10.717 1.00 84.31 104 TYR A CA 1
ATOM 833 C C . TYR A 1 104 ? -7.480 9.171 11.562 1.00 84.31 104 TYR A C 1
ATOM 835 O O . TYR A 1 104 ? -7.202 10.310 11.197 1.00 84.31 104 TYR A O 1
ATOM 843 N N . THR A 1 105 ? -8.201 8.923 12.655 1.00 84.44 105 THR A N 1
ATOM 844 C CA . THR A 1 105 ? -8.790 9.968 13.504 1.00 84.44 105 THR A CA 1
ATOM 845 C C . THR A 1 105 ? -7.893 10.310 14.696 1.00 84.44 105 THR A C 1
ATOM 847 O O . THR A 1 105 ? -7.891 11.448 15.156 1.00 84.44 105 THR A O 1
ATOM 850 N N . SER A 1 106 ? -7.136 9.338 15.210 1.00 85.06 106 SER A N 1
ATOM 851 C CA . SER A 1 106 ? -6.276 9.498 16.385 1.00 85.06 106 SER A CA 1
ATOM 852 C C . SER A 1 106 ? -4.942 10.165 16.063 1.00 85.06 106 SER A C 1
ATOM 854 O O . SER A 1 106 ? -4.356 10.803 16.932 1.00 85.06 106 SER A O 1
ATOM 856 N N . ASP A 1 107 ? -4.440 10.006 14.837 1.00 85.31 107 ASP A N 1
ATOM 857 C CA . ASP A 1 107 ? -3.137 10.527 14.433 1.00 85.31 107 ASP A CA 1
ATOM 858 C C . ASP A 1 107 ? -3.275 11.848 13.664 1.00 85.31 107 ASP A C 1
ATOM 860 O O . ASP A 1 107 ? -3.600 11.882 12.476 1.00 85.31 107 ASP A O 1
ATOM 864 N N . GLN A 1 108 ? -2.977 12.959 14.341 1.00 85.75 108 GLN A N 1
ATOM 865 C CA . GLN A 1 108 ? -3.022 14.300 13.748 1.00 85.75 108 GLN A CA 1
ATOM 866 C C . GLN A 1 108 ? -2.016 14.493 12.600 1.00 85.75 108 GLN A C 1
ATOM 868 O O . GLN A 1 108 ? -2.189 15.389 11.775 1.00 85.75 108 GLN A O 1
ATOM 873 N N . GLN A 1 109 ? -0.978 13.658 12.515 1.00 89.69 109 GLN A N 1
ATOM 874 C CA . GLN A 1 109 ? 0.045 13.714 11.472 1.00 89.69 109 GLN A CA 1
ATOM 875 C C . GLN A 1 109 ? -0.153 12.645 10.391 1.00 89.69 109 GLN A C 1
ATOM 877 O O . GLN A 1 109 ? 0.724 12.466 9.539 1.00 89.69 109 GLN A O 1
ATOM 882 N N . ILE A 1 110 ? -1.303 11.962 10.365 1.00 88.50 110 ILE A N 1
ATOM 883 C CA . ILE A 1 110 ? -1.543 10.850 9.439 1.00 88.50 110 ILE A CA 1
ATOM 884 C C . ILE A 1 110 ? -1.352 11.249 7.974 1.00 88.50 110 ILE A C 1
ATOM 886 O O . ILE A 1 110 ? -0.737 10.513 7.209 1.00 88.50 110 ILE A O 1
ATOM 890 N N . ASN A 1 111 ? -1.784 12.451 7.583 1.00 89.62 111 ASN A N 1
ATOM 891 C CA . ASN A 1 111 ? -1.623 12.937 6.211 1.00 89.62 111 ASN A CA 1
ATOM 892 C C . ASN A 1 111 ? -0.144 13.109 5.826 1.00 89.62 111 ASN A C 1
ATOM 894 O O . ASN A 1 111 ? 0.241 12.776 4.704 1.00 89.62 111 ASN A O 1
ATOM 898 N N . ASN A 1 112 ? 0.699 13.548 6.766 1.00 92.81 112 ASN A N 1
ATOM 899 C CA . ASN A 1 112 ? 2.140 13.667 6.546 1.00 92.81 112 ASN A CA 1
ATOM 900 C C . ASN A 1 112 ? 2.779 12.282 6.404 1.00 92.81 112 ASN A C 1
ATOM 902 O O . ASN A 1 112 ? 3.564 12.061 5.482 1.00 92.81 112 ASN A O 1
ATOM 906 N N . LYS A 1 113 ? 2.391 11.327 7.260 1.00 93.88 113 LYS A N 1
ATOM 907 C CA . LYS A 1 113 ? 2.858 9.934 7.188 1.00 93.88 113 LYS A CA 1
ATOM 908 C C . LYS A 1 113 ? 2.450 9.258 5.878 1.00 93.88 113 LYS A C 1
ATOM 910 O O . LYS A 1 113 ? 3.264 8.567 5.274 1.00 93.88 113 LYS A O 1
ATOM 915 N N . ILE A 1 114 ? 1.230 9.506 5.392 1.00 93.00 114 ILE A N 1
ATOM 916 C CA . ILE A 1 114 ? 0.773 9.045 4.071 1.00 93.00 114 ILE A CA 1
ATOM 917 C C . ILE A 1 114 ? 1.668 9.610 2.965 1.00 93.00 114 ILE A C 1
ATOM 919 O O . ILE A 1 114 ? 2.135 8.848 2.120 1.00 93.00 114 ILE A O 1
ATOM 923 N N . GLY A 1 115 ? 1.920 10.923 2.968 1.00 93.44 115 GLY A N 1
ATOM 924 C CA . GLY A 1 115 ? 2.791 11.563 1.981 1.00 93.44 115 GLY A CA 1
ATOM 925 C C . GLY A 1 115 ? 4.202 10.970 1.990 1.00 93.44 115 GLY A C 1
ATOM 926 O O . GLY A 1 115 ? 4.724 10.603 0.940 1.00 93.44 115 GLY A O 1
ATOM 927 N N . GLN A 1 116 ? 4.787 10.787 3.175 1.00 94.62 116 GLN A N 1
ATOM 928 C CA . GLN A 1 116 ? 6.100 10.159 3.340 1.00 94.62 116 GLN A CA 1
ATOM 929 C C . GLN A 1 116 ? 6.121 8.714 2.829 1.00 94.62 116 GLN A C 1
ATOM 931 O O . GLN A 1 116 ? 7.004 8.361 2.048 1.00 94.62 116 GLN A O 1
ATOM 936 N N . ALA A 1 117 ? 5.139 7.893 3.208 1.00 94.19 117 ALA A N 1
ATOM 937 C CA . ALA A 1 117 ? 5.053 6.502 2.771 1.00 94.19 117 ALA A CA 1
ATOM 938 C C . ALA A 1 117 ? 4.876 6.382 1.250 1.00 94.19 117 ALA A C 1
ATOM 940 O O . ALA A 1 117 ? 5.476 5.507 0.624 1.00 94.19 117 ALA A O 1
ATOM 941 N N . LEU A 1 118 ? 4.092 7.275 0.636 1.00 95.19 118 LEU A N 1
ATOM 942 C CA . LEU A 1 118 ? 3.950 7.337 -0.819 1.00 95.19 118 LEU A CA 1
ATOM 943 C C . LEU A 1 118 ? 5.269 7.721 -1.494 1.00 95.19 118 LEU A C 1
ATOM 945 O O . LEU A 1 118 ? 5.661 7.056 -2.450 1.00 95.19 118 LEU A O 1
ATOM 949 N N . THR A 1 119 ? 5.979 8.728 -0.984 1.00 94.81 119 THR A N 1
ATOM 950 C CA . THR A 1 119 ? 7.289 9.138 -1.515 1.00 94.81 119 THR A CA 1
ATOM 951 C C . THR A 1 119 ? 8.322 8.017 -1.411 1.00 94.81 119 THR A C 1
ATOM 953 O O . THR A 1 119 ? 8.993 7.709 -2.396 1.00 94.81 119 THR A O 1
ATOM 956 N N . GLN A 1 120 ? 8.417 7.352 -0.256 1.00 93.56 120 GLN A N 1
ATOM 957 C CA . GLN A 1 120 ? 9.324 6.218 -0.055 1.00 93.56 120 GLN A CA 1
ATOM 958 C C . GLN A 1 120 ? 9.002 5.065 -1.013 1.00 93.56 120 GLN A C 1
ATOM 960 O O . GLN A 1 120 ? 9.891 4.543 -1.686 1.00 93.56 120 GLN A O 1
ATOM 965 N N . ALA A 1 121 ? 7.721 4.704 -1.140 1.00 92.44 121 ALA A N 1
ATOM 966 C CA . ALA A 1 121 ? 7.298 3.664 -2.068 1.00 92.44 121 ALA A CA 1
ATOM 967 C C . ALA A 1 121 ? 7.598 4.053 -3.527 1.00 92.44 121 ALA A C 1
ATOM 969 O O . ALA A 1 121 ? 8.083 3.226 -4.296 1.00 92.44 121 ALA A O 1
ATOM 970 N N . MET A 1 122 ? 7.377 5.310 -3.918 1.00 93.75 122 MET A N 1
ATOM 971 C CA . MET A 1 122 ? 7.738 5.797 -5.253 1.00 93.75 122 MET A CA 1
ATOM 972 C C . MET A 1 122 ? 9.233 5.639 -5.534 1.00 93.75 122 MET A C 1
ATOM 974 O O . MET A 1 122 ? 9.585 5.137 -6.601 1.00 93.75 122 MET A O 1
ATOM 978 N N . GLN A 1 123 ? 10.103 6.012 -4.594 1.00 91.81 123 GLN A N 1
ATOM 979 C CA . GLN A 1 123 ? 11.552 5.854 -4.742 1.00 91.81 123 GLN A CA 1
ATOM 980 C C . GLN A 1 123 ? 11.944 4.380 -4.885 1.00 91.81 123 GLN A C 1
ATOM 982 O O . GLN A 1 123 ? 12.616 4.019 -5.850 1.00 91.81 123 GLN A O 1
ATOM 987 N N . PHE A 1 124 ? 11.452 3.521 -3.989 1.00 90.94 124 PHE A N 1
ATOM 988 C CA . PHE A 1 124 ? 11.736 2.085 -3.999 1.00 90.94 124 PHE A CA 1
ATOM 989 C C . PHE A 1 124 ? 11.327 1.418 -5.320 1.00 90.94 124 PHE A C 1
ATOM 991 O O . PHE A 1 124 ? 12.127 0.752 -5.977 1.00 90.94 124 PHE A O 1
ATOM 998 N N . TYR A 1 125 ? 10.087 1.639 -5.764 1.00 88.94 125 TYR A N 1
ATOM 999 C CA . TYR A 1 125 ? 9.604 1.038 -7.006 1.00 88.94 125 TYR A CA 1
ATOM 1000 C C . TYR A 1 125 ? 10.261 1.645 -8.251 1.00 88.94 125 TYR A C 1
ATOM 1002 O O . TYR A 1 125 ? 10.458 0.928 -9.232 1.00 88.94 125 TYR A O 1
ATOM 1010 N N . SER A 1 126 ? 10.652 2.922 -8.218 1.00 87.50 126 SER A N 1
ATOM 1011 C CA . SER A 1 126 ? 11.430 3.527 -9.307 1.00 87.50 126 SER A CA 1
ATOM 1012 C C . SER A 1 126 ? 12.816 2.891 -9.419 1.00 87.50 126 SER A C 1
ATOM 1014 O O . SER A 1 126 ? 13.236 2.553 -10.521 1.00 87.50 126 SER A O 1
ATOM 1016 N N . GLN A 1 127 ? 13.494 2.632 -8.296 1.00 88.12 127 GLN A N 1
ATOM 1017 C CA . GLN A 1 127 ? 14.784 1.932 -8.286 1.00 88.12 127 GLN A CA 1
ATOM 1018 C C . GLN A 1 127 ? 14.670 0.513 -8.852 1.00 88.12 127 GLN A C 1
ATOM 1020 O O . GLN A 1 127 ? 15.484 0.126 -9.688 1.00 88.12 127 GLN A O 1
ATOM 1025 N N . ILE A 1 128 ? 13.634 -0.240 -8.463 1.00 88.50 128 ILE A N 1
ATOM 1026 C CA . ILE A 1 128 ? 13.377 -1.581 -9.012 1.00 88.50 128 ILE A CA 1
ATOM 1027 C C . ILE A 1 128 ? 13.168 -1.527 -10.528 1.00 88.50 128 ILE A C 1
ATOM 1029 O O . ILE A 1 128 ? 13.673 -2.388 -11.247 1.00 88.50 128 ILE A O 1
ATOM 1033 N N . LEU A 1 129 ? 12.422 -0.539 -11.029 1.00 86.94 129 LEU A N 1
ATOM 1034 C CA . LEU A 1 129 ? 12.213 -0.374 -12.467 1.00 86.94 129 LEU 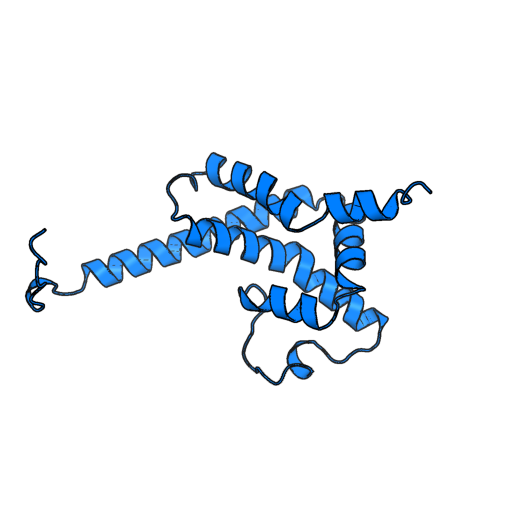A CA 1
ATOM 1035 C C . LEU A 1 129 ? 13.525 -0.066 -13.195 1.00 86.94 129 LEU A C 1
ATOM 1037 O O . LEU A 1 129 ? 13.807 -0.706 -14.206 1.00 86.94 129 LEU A O 1
ATOM 1041 N N . THR A 1 130 ? 14.348 0.837 -12.659 1.00 88.25 130 THR A N 1
ATOM 1042 C CA . THR A 1 130 ? 15.666 1.153 -13.225 1.00 88.25 130 THR A CA 1
ATOM 1043 C C . THR A 1 130 ? 16.573 -0.074 -13.259 1.00 88.25 130 THR A C 1
ATOM 1045 O O . THR A 1 130 ? 17.156 -0.367 -14.300 1.00 88.25 130 THR A O 1
ATOM 1048 N N . GLN A 1 131 ? 16.642 -0.841 -12.167 1.00 88.12 131 GLN A N 1
ATOM 1049 C CA . GLN A 1 131 ? 17.428 -2.077 -12.115 1.00 88.12 131 GLN A CA 1
ATOM 1050 C C . GLN A 1 131 ? 16.944 -3.086 -13.159 1.00 88.12 131 GLN A C 1
ATOM 1052 O O . GLN A 1 131 ? 17.744 -3.620 -13.921 1.00 88.12 131 GLN A O 1
ATOM 1057 N N . ARG A 1 132 ? 15.629 -3.319 -13.259 1.00 88.50 132 ARG A N 1
ATOM 1058 C CA . ARG A 1 132 ? 15.061 -4.223 -14.273 1.00 88.50 132 ARG A CA 1
ATOM 1059 C C . ARG A 1 132 ? 15.390 -3.766 -15.691 1.00 88.50 132 ARG A C 1
ATOM 1061 O O . ARG A 1 132 ? 15.716 -4.605 -16.522 1.00 88.50 132 ARG A O 1
ATOM 1068 N N . GLN A 1 133 ? 15.346 -2.462 -15.957 1.00 85.19 133 GLN A N 1
ATOM 1069 C CA . GLN A 1 133 ? 15.698 -1.909 -17.262 1.00 85.19 133 GLN A CA 1
ATOM 1070 C C . GLN A 1 133 ? 17.181 -2.123 -17.591 1.00 85.19 133 GLN A C 1
ATOM 1072 O O . GLN A 1 133 ? 17.501 -2.496 -18.718 1.00 85.19 133 GLN A O 1
ATOM 1077 N N . GLN A 1 134 ? 18.075 -1.938 -16.616 1.00 86.38 134 GLN A N 1
ATOM 1078 C CA . GLN A 1 134 ? 19.506 -2.218 -16.770 1.00 86.38 134 GLN A CA 1
ATOM 1079 C C . GLN A 1 134 ? 19.764 -3.706 -17.024 1.00 86.38 134 GLN A C 1
ATOM 1081 O O . GLN A 1 134 ? 20.489 -4.044 -17.956 1.00 86.38 134 GLN A O 1
ATOM 1086 N N . TYR A 1 135 ? 19.117 -4.594 -16.262 1.00 85.69 135 TYR A N 1
ATOM 1087 C CA . TYR A 1 135 ? 19.204 -6.035 -16.494 1.00 85.69 135 TYR A CA 1
ATOM 1088 C C . TYR A 1 135 ? 18.727 -6.402 -17.897 1.00 85.69 135 TYR A C 1
ATOM 1090 O O . TYR A 1 135 ? 19.449 -7.098 -18.600 1.00 85.69 135 TYR A O 1
ATOM 1098 N N . ILE A 1 136 ? 17.575 -5.891 -18.348 1.00 84.06 136 ILE A N 1
ATOM 1099 C CA . ILE A 1 136 ? 17.073 -6.122 -19.712 1.00 84.06 136 ILE A CA 1
ATOM 1100 C C . ILE A 1 136 ? 18.077 -5.624 -20.761 1.00 84.06 136 ILE A C 1
ATOM 1102 O O . ILE A 1 136 ? 18.371 -6.351 -21.704 1.00 84.06 136 ILE A O 1
ATOM 1106 N N . GLY A 1 137 ? 18.633 -4.423 -20.582 1.00 83.06 137 GLY A N 1
ATOM 1107 C CA . GLY A 1 137 ? 19.627 -3.850 -21.496 1.00 83.06 137 GLY A CA 1
ATOM 1108 C C . GLY A 1 137 ? 20.961 -4.602 -21.533 1.00 83.06 137 GLY A C 1
ATOM 1109 O O . GLY A 1 137 ? 21.675 -4.511 -22.525 1.00 83.06 137 GLY A O 1
ATOM 1110 N N . SER A 1 138 ? 21.289 -5.359 -20.481 1.00 84.44 138 SER A N 1
ATOM 1111 C CA . SER A 1 138 ? 22.496 -6.195 -20.415 1.00 84.44 138 SER A CA 1
ATOM 1112 C C . SER A 1 138 ? 22.359 -7.553 -21.116 1.00 84.44 138 SER A C 1
ATOM 1114 O O . SER A 1 138 ? 23.359 -8.243 -21.305 1.00 84.44 138 SER A O 1
ATOM 1116 N N . TYR A 1 139 ? 21.143 -7.955 -21.509 1.00 81.38 139 TYR A N 1
ATOM 1117 C CA . TYR A 1 139 ? 20.949 -9.180 -22.283 1.00 81.38 139 TYR A CA 1
ATOM 1118 C C . TYR A 1 139 ? 21.352 -8.964 -23.741 1.00 81.38 139 TYR A C 1
ATOM 1120 O O . TYR A 1 139 ? 20.890 -8.028 -24.393 1.00 81.38 139 TYR A O 1
ATOM 1128 N N . ASP A 1 140 ? 22.137 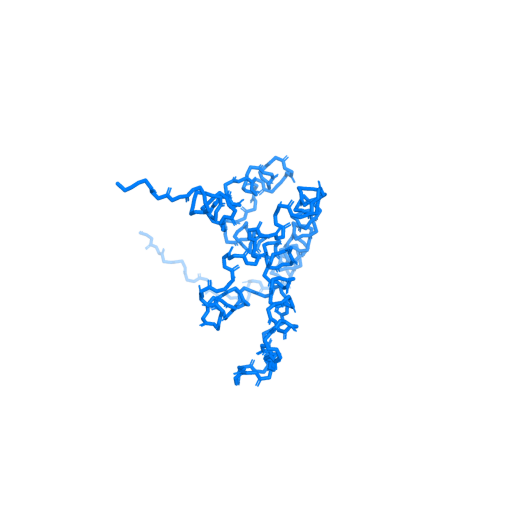-9.894 -24.287 1.00 79.12 140 ASP A N 1
ATOM 1129 C CA . ASP A 1 140 ? 22.351 -9.983 -25.730 1.00 79.12 140 ASP A CA 1
ATOM 1130 C C . ASP A 1 140 ? 21.075 -10.498 -26.415 1.00 79.12 140 ASP A C 1
ATOM 1132 O O . ASP A 1 140 ? 20.852 -11.699 -26.602 1.00 79.12 140 ASP A O 1
ATOM 1136 N N . LEU A 1 141 ? 20.199 -9.553 -26.754 1.00 76.81 141 LEU A N 1
ATOM 1137 C CA . LEU A 1 141 ? 18.940 -9.811 -27.442 1.00 76.81 141 LEU A CA 1
ATOM 1138 C C . LEU A 1 141 ? 19.160 -10.355 -28.866 1.00 76.81 141 LEU A C 1
ATOM 1140 O O . LEU A 1 141 ? 18.243 -10.975 -29.403 1.00 76.81 141 LEU A O 1
ATOM 1144 N N . ALA A 1 142 ? 20.355 -10.202 -29.459 1.00 76.44 142 ALA A N 1
ATOM 1145 C CA . ALA A 1 142 ? 20.659 -10.703 -30.803 1.00 76.44 142 ALA A CA 1
ATOM 1146 C C . ALA A 1 142 ? 20.729 -12.239 -30.865 1.00 76.44 142 ALA A C 1
ATOM 1148 O O . ALA A 1 142 ? 20.538 -12.830 -31.929 1.00 76.44 142 ALA A O 1
ATOM 1149 N N . LYS A 1 143 ? 20.929 -12.906 -29.721 1.00 78.25 143 LYS A N 1
ATOM 1150 C CA . LYS A 1 143 ? 20.902 -14.372 -29.614 1.00 78.25 143 LYS A CA 1
ATOM 1151 C C . LYS A 1 143 ? 19.491 -14.963 -29.748 1.00 78.25 143 LYS A C 1
ATOM 1153 O O . LYS A 1 143 ? 19.348 -16.156 -30.023 1.00 78.25 143 LYS A O 1
ATOM 1158 N N . TYR A 1 144 ? 18.445 -14.159 -29.564 1.00 77.31 144 TYR A N 1
ATOM 1159 C CA . TYR A 1 144 ? 17.061 -14.623 -29.584 1.00 77.31 144 TYR A CA 1
ATOM 1160 C C . TYR A 1 144 ? 16.377 -14.249 -30.904 1.00 77.31 144 TYR A C 1
ATOM 1162 O O . TYR A 1 144 ? 16.294 -13.083 -31.281 1.00 77.31 144 TYR A O 1
ATOM 1170 N N . LYS A 1 145 ? 15.834 -15.247 -31.615 1.00 75.50 145 LYS A N 1
ATOM 1171 C CA . LYS A 1 145 ? 14.986 -15.008 -32.791 1.00 75.50 145 LYS A CA 1
ATOM 1172 C C . LYS A 1 145 ? 13.593 -14.583 -32.329 1.00 75.50 145 LYS A C 1
ATOM 1174 O O . LYS A 1 145 ? 12.767 -15.430 -31.994 1.00 75.50 145 LYS A O 1
ATOM 1179 N N . PHE A 1 146 ? 13.321 -13.281 -32.320 1.00 78.62 146 PHE A N 1
ATOM 1180 C CA . PHE A 1 146 ? 11.963 -12.783 -32.116 1.00 78.62 146 PHE A CA 1
ATOM 1181 C C . PHE A 1 146 ? 11.130 -13.083 -33.363 1.00 78.62 146 PHE A C 1
ATOM 1183 O O . PHE A 1 146 ? 11.361 -12.517 -34.431 1.00 78.62 146 PHE A O 1
ATOM 1190 N N . VAL A 1 147 ? 10.172 -14.002 -33.240 1.00 73.62 147 VAL A N 1
ATOM 1191 C CA . VAL A 1 147 ? 9.209 -14.275 -34.308 1.00 73.62 147 VAL A CA 1
ATOM 1192 C C . VAL A 1 147 ? 8.278 -13.069 -34.395 1.00 73.62 147 VAL A C 1
ATOM 1194 O O . VAL A 1 147 ? 7.419 -12.870 -33.538 1.00 73.62 147 VAL A O 1
ATOM 1197 N N . GLN A 1 148 ? 8.476 -12.223 -35.407 1.00 65.88 148 GLN A N 1
ATOM 1198 C CA . GLN A 1 148 ? 7.496 -11.202 -35.753 1.00 65.88 148 GLN A CA 1
ATOM 1199 C C . GLN A 1 148 ? 6.264 -11.914 -36.307 1.00 65.88 148 GLN A C 1
ATOM 1201 O O . GLN A 1 148 ? 6.273 -12.390 -37.443 1.00 65.88 148 GLN A O 1
ATOM 1206 N N . ASN A 1 149 ? 5.201 -11.994 -35.508 1.00 60.72 149 ASN A N 1
ATOM 1207 C CA . ASN A 1 149 ? 3.886 -12.309 -36.046 1.00 60.72 149 ASN A CA 1
ATOM 1208 C C . ASN A 1 149 ? 3.502 -11.153 -36.973 1.00 60.72 149 ASN A C 1
ATOM 1210 O O . ASN A 1 149 ? 3.205 -10.052 -36.507 1.00 60.72 149 ASN A O 1
ATOM 1214 N N . LYS A 1 150 ? 3.595 -11.396 -38.285 1.00 55.69 150 LYS A N 1
ATOM 1215 C CA . LYS A 1 150 ? 3.067 -10.499 -39.313 1.00 55.69 150 LYS A CA 1
ATOM 1216 C C . LYS A 1 150 ? 1.575 -10.312 -39.032 1.00 55.69 150 LYS A C 1
ATOM 1218 O O . LYS A 1 150 ? 0.854 -11.305 -38.939 1.00 55.69 150 LYS A O 1
ATOM 1223 N N . GLN A 1 151 ? 1.182 -9.060 -38.806 1.00 57.41 151 GLN A N 1
ATOM 1224 C CA . GLN A 1 151 ? -0.217 -8.638 -38.739 1.00 57.41 151 GLN A CA 1
ATOM 1225 C C . GLN A 1 151 ? -0.895 -8.829 -40.091 1.00 57.41 151 GLN A C 1
ATOM 1227 O O . GLN A 1 151 ? -0.193 -8.669 -41.118 1.00 57.41 151 GLN A O 1
#